Protein AF-A0A3B9ZQH3-F1 (afdb_monomer_lite)

Radius of gyration: 18.66 Å; chains: 1; bounding box: 43×31×56 Å

Sequence (131 aa):
MYLLRYAQTLLTYAEASARSGKLDESAFEAVNRIRRRANKLDIYSPSKFDLSKSLSAEQFIDAVVWERAWELSFEPDGRWFDIVRLNLKDKLPDYRFSNDVPNQVPQQYLTEDWYFYKIPEEDRIINPNFQ

Secondary structure (DSSP, 8-state):
--S--HHHHHHHHHHHHHHTT---HHHHHHHHHHHHHHTT--TTS--TTSPPTT--HHHHHHHHHHHHHHHTTT-TTSHHHHHHHTT-GGGGGGG--TTS------GGG--GGGGSPPPPHHHHHH-TT--

Structure (mmCIF, N/CA/C/O backbone):
data_AF-A0A3B9ZQH3-F1
#
_entry.id   AF-A0A3B9ZQH3-F1
#
loop_
_atom_site.group_PDB
_atom_site.id
_atom_site.type_symbol
_atom_site.label_atom_id
_atom_site.label_alt_id
_atom_site.label_comp_id
_atom_site.label_asym_id
_atom_site.label_entity_id
_atom_site.label_seq_id
_atom_site.pdbx_PDB_ins_code
_atom_site.Cartn_x
_atom_site.Cartn_y
_atom_site.Cartn_z
_atom_site.occupancy
_atom_site.B_iso_or_equiv
_atom_site.auth_seq_id
_atom_site.auth_comp_id
_atom_site.auth_asym_id
_atom_site.auth_atom_id
_atom_site.pdbx_PDB_model_num
ATOM 1 N N . MET A 1 1 ? -0.786 -20.865 -6.092 1.00 66.75 1 MET A N 1
ATOM 2 C CA . MET A 1 1 ? -0.477 -19.470 -6.465 1.00 66.75 1 MET A CA 1
ATOM 3 C C . MET A 1 1 ? -1.791 -18.716 -6.541 1.00 66.75 1 MET A C 1
ATOM 5 O O . MET A 1 1 ? -2.683 -19.191 -7.233 1.00 66.75 1 MET A O 1
ATOM 9 N N . TYR A 1 2 ? -1.933 -17.617 -5.804 1.00 76.19 2 TYR A N 1
ATOM 10 C CA . TYR A 1 2 ? -3.118 -16.759 -5.861 1.00 76.19 2 TYR A CA 1
ATOM 11 C C . TYR A 1 2 ? -2.765 -15.505 -6.662 1.00 76.19 2 TYR A C 1
ATOM 13 O O . TYR A 1 2 ? -1.740 -14.891 -6.392 1.00 76.19 2 TYR A O 1
ATOM 21 N N . LEU A 1 3 ? -3.573 -15.175 -7.672 1.00 83.69 3 LEU A N 1
ATOM 22 C CA . LEU A 1 3 ? -3.397 -13.957 -8.477 1.00 83.69 3 LEU A CA 1
ATOM 23 C C . LEU A 1 3 ? -4.208 -12.785 -7.920 1.00 83.69 3 LEU A C 1
ATOM 25 O O . LEU A 1 3 ? -3.781 -11.646 -8.006 1.00 83.69 3 LEU A O 1
ATOM 29 N N . LEU A 1 4 ? -5.376 -13.079 -7.349 1.00 90.12 4 LEU A N 1
ATOM 30 C CA . LEU A 1 4 ? -6.247 -12.112 -6.701 1.00 90.12 4 LEU A CA 1
ATOM 31 C C . LEU A 1 4 ? -6.981 -12.818 -5.568 1.00 90.12 4 LEU A C 1
ATOM 33 O O . LEU A 1 4 ? -7.411 -13.967 -5.702 1.00 90.12 4 LEU A O 1
ATOM 37 N N . ARG A 1 5 ? -7.154 -12.123 -4.449 1.00 93.81 5 ARG A N 1
ATOM 38 C CA . ARG A 1 5 ? -7.902 -12.632 -3.301 1.00 93.81 5 ARG A CA 1
ATOM 39 C C . ARG A 1 5 ? -8.630 -11.514 -2.587 1.00 93.81 5 ARG A C 1
ATOM 41 O O . ARG A 1 5 ? -8.272 -10.347 -2.692 1.00 93.81 5 ARG A O 1
ATOM 48 N N . TYR A 1 6 ? -9.641 -11.886 -1.815 1.00 96.19 6 TYR A N 1
ATOM 49 C CA . TYR A 1 6 ? -10.569 -10.919 -1.238 1.00 96.19 6 TYR A CA 1
ATOM 50 C C . TYR A 1 6 ? -9.900 -9.848 -0.355 1.00 96.19 6 TYR A C 1
ATOM 52 O O . TYR A 1 6 ? -10.308 -8.691 -0.389 1.00 96.19 6 TYR A O 1
ATOM 60 N N . ALA A 1 7 ? -8.829 -10.186 0.375 1.00 96.50 7 ALA A N 1
ATOM 61 C CA . ALA A 1 7 ? -8.089 -9.190 1.157 1.00 96.50 7 ALA A CA 1
ATOM 62 C C . ALA A 1 7 ? -7.471 -8.094 0.273 1.00 96.50 7 ALA A C 1
ATOM 64 O O . ALA A 1 7 ? -7.489 -6.927 0.645 1.00 96.50 7 ALA A O 1
ATOM 65 N N . GLN A 1 8 ? -6.989 -8.442 -0.922 1.00 95.44 8 GLN A N 1
ATOM 66 C CA . GLN A 1 8 ? -6.473 -7.460 -1.869 1.00 95.44 8 GLN A CA 1
ATOM 67 C C . GLN A 1 8 ? -7.577 -6.496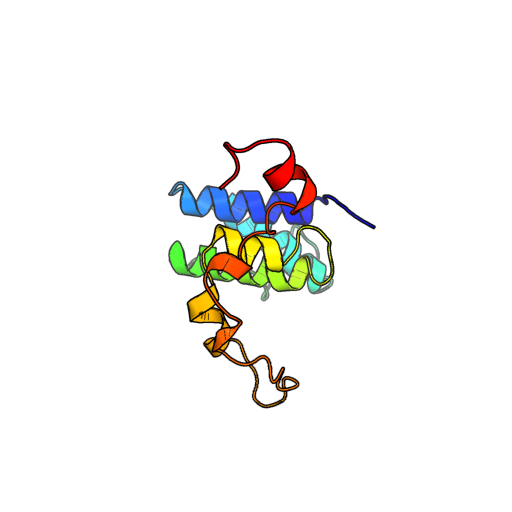 -2.312 1.00 95.44 8 GLN A C 1
ATOM 69 O O . GLN A 1 8 ? -7.353 -5.290 -2.320 1.00 95.44 8 GLN A O 1
ATOM 74 N N . THR A 1 9 ? -8.782 -6.997 -2.608 1.00 96.75 9 THR A N 1
ATOM 75 C CA . THR A 1 9 ? -9.941 -6.150 -2.934 1.00 96.75 9 THR A CA 1
ATOM 76 C C . THR A 1 9 ? -10.283 -5.197 -1.791 1.00 96.75 9 THR A C 1
ATOM 78 O O . THR A 1 9 ? -10.497 -4.013 -2.037 1.00 96.75 9 THR A O 1
ATOM 81 N N . LEU A 1 10 ? -10.288 -5.683 -0.547 1.00 98.31 10 LEU A N 1
ATOM 82 C CA . LEU A 1 10 ? -10.536 -4.857 0.638 1.00 98.31 10 LEU A CA 1
ATOM 83 C C . LEU A 1 10 ? -9.482 -3.753 0.815 1.00 98.31 10 LEU A C 1
ATOM 85 O O . LEU A 1 10 ? -9.841 -2.606 1.070 1.00 98.31 10 LEU A O 1
ATOM 89 N N . LEU A 1 11 ? -8.196 -4.070 0.645 1.00 97.81 11 LEU A N 1
ATOM 90 C CA . LEU A 1 11 ? -7.116 -3.086 0.770 1.00 97.81 11 LEU A CA 1
ATOM 91 C C . LEU A 1 11 ? -7.137 -2.066 -0.370 1.00 97.81 11 LEU A C 1
ATOM 93 O O . LEU A 1 11 ? -6.977 -0.874 -0.124 1.00 97.81 11 LEU A O 1
ATOM 97 N N . THR A 1 12 ? -7.377 -2.511 -1.607 1.00 96.88 12 THR A N 1
ATOM 98 C CA . THR A 1 12 ? -7.552 -1.612 -2.757 1.00 96.88 12 THR A CA 1
ATOM 99 C C . THR A 1 12 ? -8.747 -0.686 -2.546 1.00 96.88 12 THR A C 1
ATOM 101 O O . THR A 1 12 ? -8.641 0.510 -2.802 1.00 96.88 12 THR A O 1
ATOM 104 N N . TYR A 1 13 ? -9.865 -1.212 -2.040 1.00 98.25 13 TYR A N 1
ATOM 105 C CA . TYR A 1 13 ? -11.039 -0.413 -1.701 1.00 98.25 13 TYR A CA 1
ATOM 106 C C . TYR A 1 13 ? -10.720 0.644 -0.640 1.00 98.25 13 TYR A C 1
ATOM 108 O O . TYR A 1 13 ? -11.009 1.818 -0.854 1.00 98.25 13 TYR A O 1
ATOM 116 N N . ALA A 1 14 ? -10.085 0.255 0.468 1.00 98.44 14 ALA A N 1
ATOM 117 C CA . ALA A 1 14 ? -9.729 1.177 1.540 1.00 98.44 14 ALA A CA 1
ATOM 118 C C . ALA A 1 14 ? -8.806 2.306 1.056 1.00 98.44 14 ALA A C 1
ATOM 120 O O . ALA A 1 14 ? -9.076 3.480 1.318 1.00 98.44 14 ALA A O 1
ATOM 121 N N . GLU A 1 15 ? -7.753 1.965 0.307 1.00 98.00 15 GLU A N 1
ATOM 122 C CA . GLU A 1 15 ? -6.826 2.951 -0.252 1.00 98.00 15 GLU A CA 1
ATOM 123 C C . GLU A 1 15 ? -7.532 3.891 -1.239 1.00 98.00 15 GLU A C 1
ATOM 125 O O . GLU A 1 15 ? -7.392 5.111 -1.138 1.00 98.00 15 GLU A O 1
ATOM 130 N N . ALA A 1 16 ? -8.315 3.345 -2.175 1.00 97.94 16 ALA A N 1
ATOM 131 C CA . ALA A 1 16 ? -9.036 4.137 -3.167 1.00 97.94 16 ALA A CA 1
ATOM 132 C C . ALA A 1 16 ? -10.077 5.058 -2.517 1.00 97.94 16 ALA A C 1
ATOM 134 O O . ALA A 1 16 ? -10.179 6.227 -2.891 1.00 97.94 16 ALA A O 1
ATOM 135 N N . SER A 1 17 ? -10.813 4.561 -1.518 1.00 98.00 17 SER A N 1
ATOM 136 C CA . SER A 1 17 ? -11.807 5.343 -0.783 1.00 98.00 17 SER A CA 1
ATOM 137 C C . SER A 1 17 ? -11.153 6.549 -0.112 1.00 98.00 17 SER A C 1
ATOM 139 O O . SER A 1 17 ? -11.562 7.686 -0.365 1.00 98.00 17 SER A O 1
ATOM 141 N N . ALA A 1 18 ? -10.066 6.331 0.634 1.00 97.81 18 ALA A N 1
ATOM 142 C CA . ALA A 1 18 ? -9.326 7.407 1.287 1.00 97.81 18 ALA A CA 1
ATOM 143 C C . ALA A 1 18 ? -8.747 8.416 0.278 1.00 97.81 18 ALA A C 1
ATOM 145 O O . ALA A 1 18 ? -8.938 9.620 0.442 1.00 97.81 18 ALA A O 1
ATOM 146 N N . ARG A 1 19 ? -8.124 7.945 -0.813 1.00 97.38 19 ARG A N 1
ATOM 147 C CA . ARG A 1 19 ? -7.587 8.814 -1.882 1.00 97.38 19 ARG A CA 1
ATOM 148 C C . ARG A 1 19 ? -8.665 9.607 -2.623 1.00 97.38 19 ARG A C 1
ATOM 150 O O . ARG A 1 19 ? -8.381 10.693 -3.113 1.00 97.38 19 ARG A O 1
ATOM 157 N N . SER A 1 20 ? -9.892 9.092 -2.690 1.00 97.50 20 SER A N 1
ATOM 158 C CA . SER A 1 20 ? -11.040 9.800 -3.273 1.00 97.50 20 SER A CA 1
ATOM 159 C C . SER A 1 20 ? -11.651 10.860 -2.344 1.00 97.50 20 SER A C 1
ATOM 161 O O . SER A 1 20 ? -12.647 11.488 -2.703 1.00 97.50 20 SER A O 1
ATOM 163 N N . GLY A 1 21 ? -11.089 11.048 -1.144 1.00 95.50 21 GLY A N 1
ATOM 164 C CA . GLY A 1 21 ? -11.616 11.950 -0.119 1.00 95.50 21 GLY A CA 1
ATOM 165 C C . GLY A 1 21 ? -12.753 11.351 0.715 1.00 95.50 21 GLY A C 1
ATOM 166 O O . GLY A 1 21 ? -13.377 12.063 1.497 1.00 95.50 21 GLY A O 1
ATOM 167 N N . LYS A 1 22 ? -13.035 10.049 0.574 1.00 94.19 22 LYS A N 1
ATOM 168 C CA . LYS A 1 22 ? -14.075 9.325 1.318 1.00 94.19 22 LYS A CA 1
ATOM 169 C C . LYS A 1 22 ? -13.447 8.395 2.351 1.00 94.19 22 LYS A C 1
ATOM 171 O O . LYS A 1 22 ? -13.384 7.181 2.165 1.00 94.19 22 LYS A O 1
ATOM 176 N N . LEU A 1 23 ? -12.962 8.968 3.447 1.00 95.31 23 LEU A N 1
ATOM 177 C CA . LEU A 1 23 ? -12.486 8.193 4.590 1.00 95.31 23 LEU A CA 1
ATOM 178 C C . LEU A 1 23 ? -13.636 7.965 5.582 1.00 95.31 23 LEU A C 1
ATOM 180 O O . LEU A 1 23 ? -13.825 8.742 6.514 1.00 95.31 23 LEU A O 1
ATOM 184 N N . ASP A 1 24 ? -14.420 6.915 5.354 1.00 94.62 24 ASP A N 1
ATOM 185 C CA . ASP A 1 24 ? -15.571 6.556 6.186 1.00 94.62 24 ASP A CA 1
ATOM 186 C C . ASP A 1 24 ? -15.360 5.241 6.959 1.00 94.62 24 ASP A C 1
ATOM 188 O O . ASP A 1 24 ? -14.306 4.600 6.898 1.00 94.62 24 ASP A O 1
ATOM 192 N N . GLU A 1 25 ? -16.372 4.823 7.723 1.00 96.31 25 GLU A N 1
ATOM 193 C CA . GLU A 1 25 ? -16.307 3.601 8.526 1.00 96.31 25 GLU A CA 1
ATOM 194 C C . GLU A 1 25 ? -16.022 2.344 7.708 1.00 96.31 25 GLU A C 1
ATOM 196 O O . GLU A 1 25 ? -15.330 1.452 8.204 1.00 96.31 25 GLU A O 1
ATOM 201 N N . SER A 1 26 ? -16.496 2.290 6.465 1.00 97.25 26 SER A N 1
ATOM 202 C CA . SER A 1 26 ? -16.346 1.121 5.609 1.00 97.25 26 SER A CA 1
ATOM 203 C C . SER A 1 26 ? -14.917 0.962 5.086 1.00 97.25 26 SER A C 1
ATOM 205 O O . SER A 1 26 ? -14.421 -0.166 5.025 1.00 97.25 26 SER A O 1
ATOM 207 N N . ALA A 1 27 ? -14.202 2.064 4.823 1.00 98.00 27 ALA A N 1
ATOM 208 C CA . ALA A 1 27 ? -12.774 2.029 4.497 1.00 98.00 27 ALA A CA 1
ATOM 209 C C . ALA A 1 27 ? -11.946 1.464 5.664 1.00 98.00 27 ALA A C 1
ATOM 211 O O . ALA A 1 27 ? -11.114 0.575 5.475 1.00 98.00 27 ALA A O 1
ATOM 212 N N . PHE A 1 28 ? -12.219 1.924 6.889 1.00 98.44 28 PHE A N 1
ATOM 213 C CA . PHE A 1 28 ? -11.584 1.381 8.094 1.00 98.44 28 PHE A CA 1
ATOM 214 C C . PHE A 1 28 ? -11.910 -0.097 8.300 1.00 98.44 28 PHE A C 1
ATOM 216 O O . PHE A 1 28 ? -11.016 -0.892 8.583 1.00 98.44 28 PHE A O 1
ATOM 223 N N . GLU A 1 29 ? -13.177 -0.477 8.155 1.00 98.31 29 GLU A N 1
ATOM 224 C CA . GLU A 1 29 ? -13.613 -1.855 8.361 1.00 98.31 29 GLU A CA 1
ATOM 225 C C . GLU A 1 29 ? -12.969 -2.811 7.350 1.00 98.31 29 GLU A C 1
ATOM 227 O O . GLU A 1 29 ? -12.566 -3.916 7.714 1.00 98.31 29 GLU A O 1
ATOM 232 N N . ALA A 1 30 ? -12.776 -2.377 6.102 1.00 98.50 30 ALA A N 1
ATOM 233 C CA . ALA A 1 30 ? -12.094 -3.173 5.088 1.00 98.50 30 ALA A CA 1
ATOM 234 C C . ALA A 1 30 ? -10.668 -3.577 5.507 1.00 98.50 30 ALA A C 1
ATOM 236 O O . ALA A 1 30 ? -10.294 -4.742 5.363 1.00 98.50 30 ALA A O 1
ATOM 237 N N . VAL A 1 31 ? -9.898 -2.653 6.088 1.00 98.50 31 VAL A N 1
ATOM 238 C CA . VAL A 1 31 ? -8.537 -2.923 6.589 1.00 98.50 31 VAL A CA 1
ATOM 239 C C . VAL A 1 31 ? -8.581 -3.685 7.914 1.00 98.50 31 VAL A C 1
ATOM 241 O O . VAL A 1 31 ? -7.841 -4.649 8.115 1.00 98.50 31 VAL A O 1
ATOM 244 N N . ASN A 1 32 ? -9.481 -3.306 8.821 1.00 98.62 32 ASN A N 1
ATOM 245 C CA . ASN A 1 32 ? -9.564 -3.902 10.153 1.00 98.62 32 ASN A CA 1
ATOM 246 C C . ASN A 1 32 ? -9.970 -5.377 10.109 1.00 98.62 32 ASN A C 1
ATOM 248 O O . ASN A 1 32 ? -9.420 -6.172 10.867 1.00 98.62 32 ASN A O 1
ATOM 252 N N . ARG A 1 33 ? -10.835 -5.793 9.175 1.00 98.69 33 ARG A N 1
ATOM 253 C CA . ARG A 1 33 ? -11.152 -7.219 8.959 1.00 98.69 33 ARG A CA 1
ATOM 254 C C . ARG A 1 33 ? -9.904 -8.057 8.681 1.00 98.69 33 ARG A C 1
ATOM 256 O O . ARG A 1 33 ? -9.799 -9.182 9.167 1.00 98.69 33 ARG A O 1
ATOM 263 N N . ILE A 1 34 ? -8.951 -7.510 7.930 1.00 98.38 34 ILE A N 1
ATOM 264 C CA . ILE A 1 34 ? -7.684 -8.177 7.606 1.00 98.38 34 ILE A CA 1
ATOM 265 C C . ILE A 1 34 ? -6.803 -8.258 8.849 1.00 98.38 34 ILE A C 1
ATOM 267 O O . ILE A 1 34 ? -6.361 -9.351 9.211 1.00 98.38 34 ILE A O 1
ATOM 271 N N . ARG A 1 35 ? -6.644 -7.134 9.554 1.00 98.69 35 ARG A N 1
ATOM 272 C CA . ARG A 1 35 ? -5.853 -7.037 10.790 1.00 98.69 35 ARG A CA 1
ATOM 273 C C . ARG A 1 35 ? -6.370 -7.976 11.882 1.00 98.69 35 ARG A C 1
ATOM 275 O O . ARG A 1 35 ? -5.583 -8.688 12.508 1.00 98.69 35 ARG A O 1
ATOM 282 N N . ARG A 1 36 ? -7.690 -8.051 12.073 1.00 98.75 36 ARG A N 1
ATOM 283 C CA . ARG A 1 36 ? -8.357 -8.978 13.006 1.00 98.75 36 ARG A CA 1
ATOM 284 C C . ARG A 1 36 ? -8.109 -10.432 12.621 1.00 98.75 36 ARG A C 1
ATOM 286 O O . ARG A 1 36 ? -7.682 -11.221 13.464 1.00 98.75 36 ARG A O 1
ATOM 293 N N . ARG A 1 37 ? -8.285 -10.776 11.339 1.00 98.44 37 ARG A N 1
AT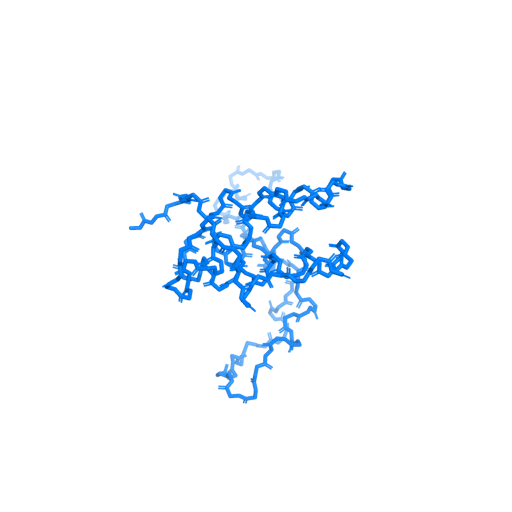OM 294 C CA . ARG A 1 37 ? -8.031 -12.133 10.832 1.00 98.44 37 ARG A CA 1
ATOM 295 C C . ARG A 1 37 ? -6.576 -12.543 11.043 1.00 98.44 37 ARG A C 1
ATOM 297 O O . ARG A 1 37 ? -6.330 -13.642 11.533 1.00 98.44 37 ARG A O 1
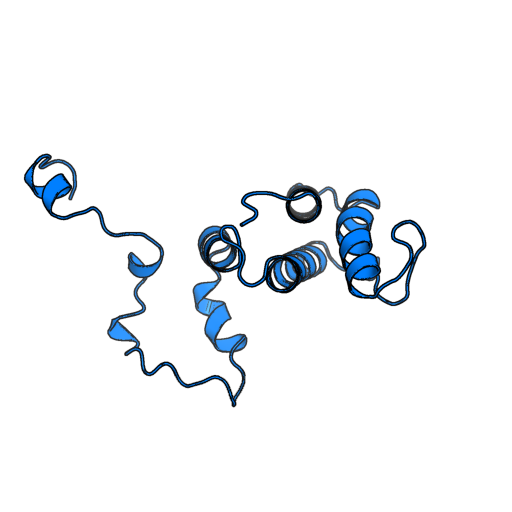ATOM 304 N N . ALA A 1 38 ? -5.620 -11.671 10.720 1.00 98.06 38 ALA A N 1
ATOM 305 C CA . ALA A 1 38 ? -4.192 -11.926 10.924 1.00 98.06 38 ALA A CA 1
ATOM 306 C C . ALA A 1 38 ? -3.850 -12.193 12.405 1.00 98.06 38 ALA A C 1
ATOM 308 O O . ALA A 1 38 ? -2.974 -13.000 12.706 1.00 98.06 38 ALA A O 1
ATOM 309 N N . ASN A 1 39 ? -4.606 -11.592 13.329 1.00 98.19 39 ASN A N 1
ATOM 310 C CA . ASN A 1 39 ? -4.474 -11.786 14.774 1.00 98.19 39 ASN A CA 1
ATOM 311 C C . ASN A 1 39 ? -5.389 -12.883 15.355 1.00 98.19 39 ASN A C 1
ATOM 313 O O . ASN A 1 39 ? -5.515 -12.984 16.574 1.00 98.19 39 ASN A O 1
ATOM 317 N N . LYS A 1 40 ? -5.997 -13.732 14.512 1.00 97.94 40 LYS A N 1
ATOM 318 C CA . LYS A 1 40 ? -6.873 -14.850 14.920 1.00 97.94 40 LYS A CA 1
ATOM 319 C C . LYS A 1 40 ? -8.089 -14.413 15.753 1.00 97.94 40 LYS A C 1
ATOM 321 O O . LYS A 1 40 ? -8.519 -15.135 16.650 1.00 97.94 40 LYS A O 1
ATOM 326 N N . LEU A 1 41 ? -8.629 -13.234 15.463 1.00 98.44 41 LEU A N 1
ATOM 327 C CA . LEU A 1 41 ? -9.838 -12.703 16.091 1.00 98.44 41 LEU A CA 1
ATOM 328 C C . LEU A 1 41 ? -11.045 -12.824 15.154 1.00 98.44 41 LEU A C 1
ATOM 330 O O . LEU A 1 41 ? -10.884 -13.005 13.944 1.00 98.44 41 LEU A O 1
ATOM 334 N N . ASP A 1 42 ? -12.252 -12.699 15.714 1.00 98.12 42 ASP A N 1
ATOM 335 C CA . ASP A 1 42 ? -13.467 -12.547 14.913 1.00 98.12 42 ASP A CA 1
ATOM 336 C C . ASP A 1 42 ? -13.365 -11.296 14.031 1.00 98.12 42 ASP A C 1
ATOM 338 O O . ASP A 1 42 ? -12.963 -10.223 14.483 1.00 98.12 42 ASP A O 1
ATOM 342 N N . ILE A 1 43 ? -13.714 -11.439 12.755 1.00 98.12 43 ILE A N 1
ATOM 343 C CA . ILE A 1 43 ? -13.516 -10.370 11.774 1.00 98.12 43 ILE A CA 1
ATOM 344 C C . ILE A 1 43 ? -14.588 -9.286 11.861 1.00 98.12 43 ILE A C 1
ATOM 346 O O . ILE A 1 43 ? -14.341 -8.193 11.364 1.00 98.12 43 ILE A O 1
ATOM 350 N N . TYR A 1 44 ? -15.739 -9.563 12.477 1.00 97.50 44 TYR A N 1
ATOM 351 C CA . TYR A 1 44 ? -16.879 -8.643 12.560 1.00 97.50 44 TYR A CA 1
ATOM 352 C C . TYR A 1 44 ? -16.951 -7.886 13.893 1.00 97.50 44 TYR A C 1
ATOM 354 O O . TYR A 1 44 ? -17.789 -7.001 14.053 1.00 97.50 44 TYR A O 1
ATOM 362 N N . SER A 1 45 ? -16.064 -8.208 14.834 1.00 97.44 45 SER A N 1
ATOM 363 C CA . SER A 1 45 ? -16.008 -7.596 16.158 1.00 97.44 45 SER A CA 1
ATOM 364 C C . SER A 1 45 ? -14.809 -6.648 16.267 1.00 97.44 45 SER A C 1
ATOM 366 O O . SER A 1 45 ? -13.696 -7.051 15.919 1.00 97.44 45 SER A O 1
ATOM 368 N N . PRO A 1 46 ? -14.981 -5.412 16.777 1.00 97.44 46 PRO A N 1
ATOM 369 C CA . PRO A 1 46 ? -13.871 -4.489 16.996 1.00 97.44 46 PRO A CA 1
ATOM 370 C C . PRO A 1 46 ? -12.751 -5.095 17.844 1.00 97.44 46 PRO A C 1
ATOM 372 O O . PRO A 1 46 ? -12.998 -5.870 18.771 1.00 97.44 46 PRO A O 1
ATOM 375 N N . SER A 1 47 ? -11.508 -4.712 17.555 1.00 97.94 47 SER A N 1
ATOM 376 C CA . SER A 1 47 ? -10.339 -5.248 18.251 1.00 97.94 47 SER A CA 1
ATOM 377 C C . SER A 1 47 ? -9.304 -4.184 18.593 1.00 97.94 47 SER A C 1
ATOM 379 O O . SER A 1 47 ? -9.229 -3.132 17.966 1.00 97.94 47 SER A O 1
ATOM 381 N N . LYS A 1 48 ? -8.415 -4.503 19.540 1.00 97.75 48 LYS A N 1
ATOM 382 C CA . LYS A 1 48 ? -7.253 -3.659 19.865 1.00 97.75 48 LYS A CA 1
ATOM 383 C C . LYS A 1 48 ? -6.256 -3.492 18.710 1.00 97.75 48 LYS A C 1
ATOM 385 O O . LYS A 1 48 ? -5.352 -2.672 18.812 1.00 97.75 48 LYS A O 1
ATOM 390 N N . PHE A 1 49 ? -6.363 -4.315 17.666 1.00 98.06 49 PHE A N 1
ATOM 391 C CA . PHE A 1 49 ? -5.493 -4.246 16.496 1.00 98.06 49 PHE A CA 1
ATOM 392 C C . PHE A 1 49 ? -6.067 -3.355 15.398 1.00 98.06 49 PHE A C 1
ATOM 394 O O . PHE A 1 49 ? -5.366 -3.098 14.422 1.00 98.06 49 PHE A O 1
ATOM 401 N N . ASP A 1 50 ? -7.304 -2.883 15.543 1.00 98.50 50 ASP A N 1
ATOM 402 C CA . ASP A 1 50 ? -7.949 -1.999 14.582 1.00 98.50 50 ASP A CA 1
ATOM 403 C C . ASP A 1 50 ? -7.201 -0.664 14.471 1.00 98.50 50 ASP A C 1
ATOM 405 O O . ASP A 1 50 ? -6.630 -0.161 15.441 1.00 98.50 50 ASP A O 1
ATOM 409 N N . LEU A 1 51 ? -7.203 -0.075 13.276 1.00 98.06 51 LEU A N 1
ATOM 410 C CA . LEU A 1 51 ? -6.652 1.257 13.057 1.00 98.06 51 LEU A CA 1
ATOM 411 C C . LEU A 1 51 ? -7.441 2.307 13.848 1.00 98.06 51 LEU A C 1
ATOM 413 O O . LEU A 1 51 ? -8.674 2.278 13.890 1.00 98.06 51 LEU A O 1
ATOM 417 N N . SER A 1 52 ? -6.719 3.267 14.433 1.00 96.94 52 SER A N 1
ATOM 418 C CA . SER A 1 52 ? -7.336 4.384 15.150 1.00 96.94 52 SER A CA 1
ATOM 419 C C . SER A 1 52 ? -8.194 5.229 14.210 1.00 96.94 52 SER A C 1
ATOM 421 O O . SER A 1 52 ? -7.751 5.625 13.135 1.00 96.94 52 SER A O 1
ATOM 423 N N . LYS A 1 53 ? -9.397 5.597 14.657 1.00 95.75 53 LYS A N 1
ATOM 424 C CA . LYS A 1 53 ? -10.273 6.538 13.939 1.00 95.75 53 LYS A CA 1
ATOM 425 C C . LYS A 1 53 ? -9.746 7.978 13.929 1.00 95.75 53 LYS A C 1
ATOM 427 O O . LYS A 1 53 ? -10.298 8.812 13.228 1.00 95.75 53 LYS A O 1
ATOM 432 N N . SER A 1 54 ? -8.690 8.269 14.691 1.00 96.19 54 SER A N 1
ATOM 433 C CA . SER A 1 54 ? -8.051 9.590 14.746 1.00 96.19 54 SER A CA 1
ATOM 434 C C . SER A 1 54 ? -7.007 9.832 13.649 1.00 96.19 54 SER A C 1
ATOM 436 O O . SER A 1 54 ? -6.376 10.885 13.657 1.00 96.19 54 SER A O 1
ATOM 438 N N . LEU A 1 55 ? -6.748 8.854 12.775 1.00 97.31 55 LEU A N 1
ATOM 439 C CA . LEU A 1 55 ? -5.767 8.998 11.697 1.00 97.31 55 LEU A CA 1
ATOM 440 C C . LEU A 1 55 ? -6.232 10.049 10.683 1.00 97.31 55 LEU A C 1
ATOM 442 O O . LEU A 1 55 ? -7.407 10.078 10.310 1.00 97.31 55 LEU A O 1
ATOM 446 N N . SER A 1 56 ? -5.299 10.868 10.194 1.00 97.19 56 SER A N 1
ATOM 447 C CA . SER A 1 56 ? -5.540 11.665 8.987 1.00 97.19 56 SER A CA 1
ATOM 448 C C . SER A 1 56 ? -5.712 10.753 7.763 1.00 97.19 56 SER A C 1
ATOM 450 O O . SER A 1 56 ? -5.370 9.567 7.802 1.00 97.19 56 SER A O 1
ATOM 452 N N . ALA A 1 57 ? -6.208 11.302 6.652 1.00 96.88 57 ALA A N 1
ATOM 453 C CA . ALA A 1 57 ? -6.332 10.551 5.403 1.00 96.88 57 ALA A CA 1
ATOM 454 C C . ALA A 1 57 ? -4.981 10.007 4.920 1.00 96.88 57 ALA A C 1
ATOM 456 O O . ALA A 1 57 ? -4.886 8.848 4.524 1.00 96.88 57 ALA A O 1
ATOM 457 N N . GLU A 1 58 ? -3.926 10.807 5.024 1.00 97.12 58 GLU A N 1
ATOM 458 C CA . GLU A 1 58 ? -2.564 10.441 4.643 1.00 97.12 58 GLU A CA 1
ATOM 459 C C . GLU A 1 58 ? -2.022 9.330 5.544 1.00 97.12 58 GLU A C 1
ATOM 461 O O . GLU A 1 58 ? -1.517 8.327 5.046 1.00 97.12 58 GLU A O 1
ATOM 466 N N . GLN A 1 59 ? -2.199 9.458 6.863 1.00 98.12 59 GLN A N 1
ATOM 467 C CA . GLN A 1 59 ? -1.772 8.434 7.820 1.00 98.12 59 GLN A CA 1
ATOM 468 C C . GLN A 1 59 ? -2.527 7.116 7.623 1.00 98.12 59 GLN A C 1
ATOM 470 O O . GLN A 1 59 ? -1.944 6.039 7.747 1.00 98.12 59 GLN A O 1
ATOM 475 N N . PHE A 1 60 ? -3.821 7.190 7.303 1.00 98.56 60 PHE A N 1
ATOM 476 C CA . PHE A 1 60 ? -4.615 6.017 6.965 1.00 98.56 60 PHE A CA 1
ATOM 477 C C . PHE A 1 60 ? -4.103 5.357 5.682 1.00 98.56 60 PHE A C 1
ATOM 479 O O . PHE A 1 60 ? -3.871 4.152 5.681 1.00 98.56 60 PHE A O 1
ATOM 486 N N . ILE A 1 61 ? -3.878 6.127 4.612 1.00 98.19 61 ILE A N 1
ATOM 487 C CA . ILE A 1 61 ? -3.336 5.618 3.343 1.00 98.19 61 ILE A CA 1
ATOM 488 C C . ILE A 1 61 ? -1.989 4.928 3.571 1.00 98.19 61 ILE A C 1
ATOM 490 O O . ILE A 1 61 ? -1.806 3.801 3.111 1.00 98.19 61 ILE A O 1
ATOM 494 N N . ASP A 1 62 ? -1.075 5.554 4.314 1.00 96.94 62 ASP A N 1
ATOM 495 C CA . ASP A 1 62 ? 0.223 4.960 4.645 1.00 96.94 62 ASP A CA 1
ATOM 496 C C . ASP A 1 62 ? 0.057 3.646 5.426 1.00 96.94 62 ASP A C 1
ATOM 498 O O . ASP A 1 62 ? 0.730 2.657 5.123 1.00 96.94 62 ASP A O 1
ATOM 502 N N . ALA A 1 63 ? -0.886 3.585 6.374 1.00 98.12 63 ALA A N 1
ATOM 503 C CA . ALA A 1 63 ? -1.209 2.352 7.088 1.00 98.12 63 ALA A CA 1
ATOM 504 C C . ALA A 1 63 ? -1.743 1.256 6.148 1.00 98.12 63 ALA A C 1
ATOM 506 O O . ALA A 1 63 ? -1.332 0.104 6.275 1.00 98.12 63 ALA A O 1
ATOM 507 N N . VAL A 1 64 ? -2.599 1.589 5.172 1.00 98.00 64 VAL A N 1
ATOM 508 C CA . VAL A 1 64 ? -3.088 0.621 4.170 1.00 98.00 64 VAL A CA 1
ATOM 509 C C . VAL A 1 64 ? -1.953 0.107 3.288 1.00 98.00 64 VAL A C 1
ATOM 511 O O . VAL A 1 64 ? -1.882 -1.092 3.023 1.00 98.00 64 VAL A O 1
ATOM 514 N N . VAL A 1 65 ? -1.039 0.978 2.855 1.00 96.81 65 VAL A N 1
ATOM 515 C CA . VAL A 1 65 ? 0.117 0.594 2.027 1.00 96.81 65 VAL A CA 1
ATOM 516 C C . VAL A 1 65 ? 1.059 -0.353 2.777 1.00 96.81 65 VAL A C 1
ATOM 518 O O . VAL A 1 65 ? 1.592 -1.293 2.182 1.00 96.81 65 VAL A O 1
ATOM 521 N N . TRP A 1 66 ? 1.249 -0.149 4.081 1.00 96.44 66 TRP A N 1
ATOM 522 C CA . TRP A 1 66 ? 1.990 -1.091 4.922 1.00 96.44 66 TRP A CA 1
ATOM 523 C C . TRP A 1 66 ? 1.238 -2.398 5.156 1.00 96.44 66 TRP A C 1
ATOM 525 O O . TRP A 1 66 ? 1.837 -3.466 5.037 1.00 96.44 66 TRP A O 1
ATOM 535 N N . GLU A 1 67 ? -0.072 -2.338 5.397 1.00 97.75 67 GLU A N 1
ATOM 536 C CA . GLU A 1 67 ? -0.891 -3.540 5.551 1.00 97.75 67 GLU A CA 1
ATOM 537 C C . GLU A 1 67 ? -0.838 -4.409 4.289 1.00 97.75 67 GLU A C 1
ATOM 539 O O . GLU A 1 67 ? -0.665 -5.620 4.388 1.00 97.75 67 GLU A O 1
ATOM 544 N N . ARG A 1 68 ? -0.882 -3.798 3.096 1.00 96.81 68 ARG A N 1
ATOM 545 C CA . ARG A 1 68 ? -0.672 -4.490 1.813 1.00 96.81 68 ARG A CA 1
ATOM 546 C C . ARG A 1 68 ? 0.679 -5.190 1.742 1.00 96.81 68 ARG A C 1
ATOM 548 O O . ARG A 1 68 ? 0.732 -6.330 1.292 1.00 96.81 68 ARG A O 1
ATOM 555 N N . ALA A 1 69 ? 1.751 -4.544 2.199 1.00 94.56 69 ALA A N 1
ATOM 556 C CA . ALA A 1 69 ? 3.087 -5.133 2.188 1.00 94.56 69 ALA A CA 1
ATOM 557 C C . ALA A 1 69 ? 3.185 -6.390 3.069 1.00 94.56 69 ALA A C 1
ATOM 559 O O . ALA A 1 69 ? 3.842 -7.354 2.678 1.00 94.56 69 ALA A O 1
ATOM 560 N N . TRP A 1 70 ? 2.536 -6.390 4.237 1.00 95.31 70 TRP A N 1
ATOM 561 C CA . TRP A 1 70 ? 2.524 -7.541 5.144 1.00 95.31 70 TRP A CA 1
ATOM 562 C C . TRP A 1 70 ? 1.585 -8.645 4.661 1.00 95.31 70 TRP A C 1
ATOM 564 O O . TRP A 1 70 ? 1.984 -9.807 4.559 1.00 95.31 70 TRP A O 1
ATOM 574 N N . GLU A 1 71 ? 0.349 -8.275 4.340 1.00 96.25 71 GLU A N 1
ATOM 575 C CA . GLU A 1 71 ? -0.720 -9.202 3.989 1.00 96.25 71 GLU A CA 1
ATOM 576 C C . GLU A 1 71 ? -0.433 -9.917 2.666 1.00 96.25 71 GLU A C 1
ATOM 578 O O . GLU A 1 71 ? -0.651 -11.121 2.590 1.00 96.25 71 GLU A O 1
ATOM 583 N N . LEU A 1 72 ? 0.083 -9.209 1.653 1.00 94.38 72 LEU A N 1
ATOM 584 C CA . LEU A 1 72 ? 0.371 -9.734 0.308 1.00 94.38 72 LEU A CA 1
ATOM 585 C C . LEU A 1 72 ? 1.854 -10.104 0.124 1.00 94.38 72 LEU A C 1
ATOM 587 O O . LEU A 1 72 ? 2.382 -10.095 -0.993 1.00 94.38 72 LEU A O 1
ATOM 591 N N . SER A 1 73 ? 2.564 -10.373 1.221 1.00 92.06 73 SER A N 1
ATOM 592 C CA . SER A 1 73 ? 3.984 -10.719 1.165 1.00 92.06 73 SER A CA 1
ATOM 593 C C . SER A 1 73 ? 4.215 -12.000 0.355 1.00 92.06 73 SER A C 1
ATOM 595 O O . SER A 1 73 ? 3.507 -12.993 0.502 1.00 92.06 73 SER A O 1
ATOM 597 N N . PHE A 1 74 ? 5.225 -11.968 -0.522 1.00 89.12 74 PHE A N 1
ATOM 598 C CA . PHE A 1 74 ? 5.575 -13.067 -1.436 1.00 89.12 74 PHE A CA 1
ATOM 599 C C . PHE A 1 74 ? 4.474 -13.476 -2.433 1.00 89.12 74 PHE A C 1
ATOM 601 O O . PHE A 1 74 ? 4.555 -14.548 -3.037 1.00 89.12 74 PHE A O 1
ATOM 608 N N . GLU A 1 75 ? 3.467 -12.628 -2.649 1.00 91.25 75 GLU A N 1
ATOM 609 C CA . GLU A 1 75 ? 2.451 -12.834 -3.681 1.00 91.25 75 GLU A CA 1
ATOM 610 C C . GLU A 1 75 ? 2.805 -12.084 -4.982 1.00 91.25 75 GLU A C 1
ATOM 612 O O . GLU A 1 75 ? 3.476 -11.049 -4.925 1.00 91.25 75 GLU A O 1
ATOM 617 N N . PRO A 1 76 ? 2.361 -12.578 -6.160 1.00 85.94 76 PRO A N 1
ATOM 618 C CA . PRO A 1 76 ? 2.700 -11.981 -7.452 1.00 85.94 76 PRO A CA 1
ATOM 619 C C . PRO A 1 76 ? 2.319 -10.504 -7.557 1.00 85.94 76 PRO A C 1
ATOM 621 O O . PRO A 1 76 ? 3.143 -9.712 -7.982 1.00 85.94 76 PRO A O 1
ATOM 624 N N . ASP A 1 77 ? 1.123 -10.115 -7.109 1.00 76.38 77 ASP A N 1
ATOM 625 C CA . ASP A 1 77 ? 0.614 -8.732 -7.184 1.00 76.38 77 ASP A CA 1
ATOM 626 C C . ASP A 1 77 ? 1.003 -7.882 -5.952 1.00 76.38 77 ASP A C 1
ATOM 628 O O . ASP A 1 77 ? 0.265 -7.015 -5.479 1.00 76.38 77 ASP A O 1
ATOM 632 N N . GLY A 1 78 ? 2.146 -8.224 -5.351 1.00 80.81 78 GLY A N 1
ATOM 633 C CA . GLY A 1 78 ? 2.586 -7.713 -4.060 1.00 80.81 78 GLY A CA 1
ATOM 634 C C . GLY A 1 78 ? 3.429 -6.437 -4.141 1.00 80.81 78 GLY A C 1
ATOM 635 O O . GLY A 1 78 ? 3.192 -5.507 -4.913 1.00 80.81 78 GLY A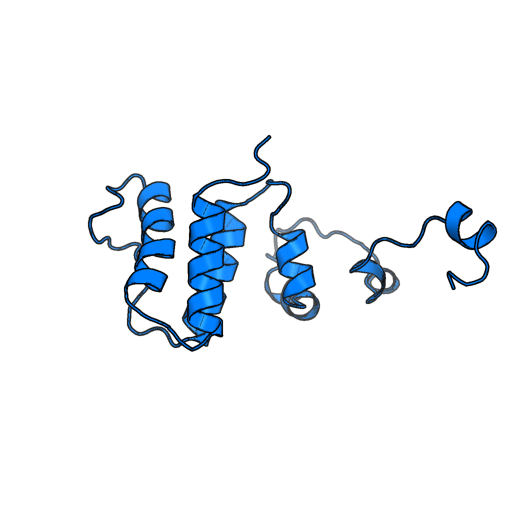 O 1
ATOM 636 N N . ARG A 1 79 ? 4.457 -6.386 -3.287 1.00 90.00 79 ARG A N 1
ATOM 637 C CA . ARG A 1 79 ? 5.175 -5.154 -2.927 1.00 90.00 79 ARG A CA 1
ATOM 638 C C . ARG A 1 79 ? 5.829 -4.409 -4.097 1.00 90.00 79 ARG A C 1
ATOM 640 O O . ARG A 1 79 ? 5.877 -3.184 -4.046 1.00 90.00 79 ARG A O 1
ATOM 647 N N . TRP A 1 80 ? 6.322 -5.101 -5.128 1.00 88.25 80 TRP A N 1
ATOM 648 C CA . TRP A 1 80 ? 6.977 -4.449 -6.273 1.00 88.25 80 TRP A CA 1
ATOM 649 C C . TRP A 1 80 ? 6.038 -3.471 -6.992 1.00 88.25 80 TRP A C 1
ATOM 651 O O . TRP A 1 80 ? 6.392 -2.313 -7.202 1.00 88.25 80 TRP A O 1
ATOM 661 N N . PHE A 1 81 ? 4.808 -3.897 -7.284 1.00 90.25 81 PHE A N 1
ATOM 662 C CA . PHE A 1 81 ? 3.823 -3.065 -7.977 1.00 90.25 81 PHE A CA 1
ATOM 663 C C . PHE A 1 81 ? 3.366 -1.874 -7.129 1.00 90.25 81 PHE A C 1
ATOM 665 O O . PHE A 1 81 ? 3.167 -0.781 -7.661 1.00 90.25 81 PHE A O 1
ATOM 672 N N . ASP A 1 82 ? 3.278 -2.046 -5.806 1.00 93.44 82 ASP A N 1
ATOM 673 C CA . ASP A 1 82 ? 3.015 -0.941 -4.879 1.00 93.44 82 ASP A CA 1
ATOM 674 C C . ASP A 1 82 ? 4.163 0.082 -4.861 1.00 93.44 82 ASP A C 1
ATOM 676 O O . ASP A 1 82 ? 3.899 1.282 -4.864 1.00 93.44 82 ASP A O 1
ATOM 680 N N . ILE A 1 83 ? 5.427 -0.361 -4.896 1.00 90.81 83 ILE A N 1
ATOM 681 C CA . ILE A 1 83 ? 6.596 0.533 -4.982 1.00 90.81 83 ILE A CA 1
ATOM 682 C C . ILE A 1 83 ? 6.550 1.365 -6.265 1.00 90.81 83 ILE A C 1
ATOM 684 O O . ILE A 1 83 ? 6.744 2.580 -6.205 1.00 90.81 83 ILE A O 1
ATOM 688 N N . VAL A 1 84 ? 6.253 0.722 -7.399 1.00 90.38 84 VAL A N 1
ATOM 689 C CA . VAL A 1 84 ? 6.196 1.374 -8.712 1.00 90.38 84 VAL A CA 1
ATOM 690 C C . VAL A 1 84 ? 5.058 2.392 -8.777 1.00 90.38 84 VAL A C 1
ATOM 692 O O . VAL A 1 84 ? 5.303 3.573 -9.022 1.00 90.38 84 VAL A O 1
ATOM 695 N N . ARG A 1 85 ? 3.815 1.976 -8.498 1.00 92.81 85 ARG A N 1
ATOM 696 C CA . ARG A 1 85 ? 2.631 2.844 -8.659 1.00 92.81 85 ARG A CA 1
ATOM 697 C C . ARG A 1 85 ? 2.596 4.028 -7.685 1.00 92.81 85 ARG A C 1
ATOM 699 O O . ARG A 1 85 ? 1.916 5.012 -7.955 1.00 92.81 85 ARG A O 1
ATOM 706 N N . LEU A 1 86 ? 3.271 3.913 -6.539 1.00 93.25 86 LEU A N 1
ATOM 707 C CA . LEU A 1 86 ? 3.342 4.955 -5.508 1.00 93.25 86 LEU A CA 1
ATOM 708 C C . LEU A 1 86 ? 4.657 5.741 -5.534 1.00 93.25 86 LEU A C 1
ATOM 710 O O . LEU A 1 86 ? 4.839 6.621 -4.694 1.00 93.25 86 LEU A O 1
ATOM 714 N N . ASN A 1 87 ? 5.558 5.432 -6.473 1.00 90.44 87 ASN A N 1
ATOM 715 C CA . ASN A 1 87 ? 6.875 6.053 -6.599 1.00 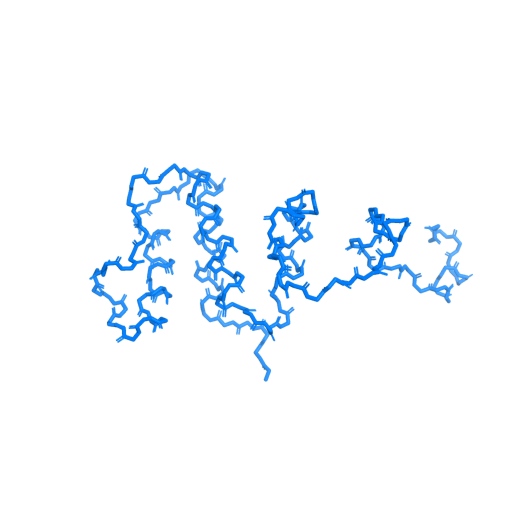90.44 87 ASN A CA 1
ATOM 716 C C . ASN A 1 87 ? 7.664 6.059 -5.270 1.00 90.44 87 ASN A C 1
ATOM 718 O O . ASN A 1 87 ? 8.149 7.093 -4.815 1.00 90.44 87 ASN A O 1
ATOM 722 N N . LEU A 1 88 ? 7.760 4.901 -4.603 1.00 88.19 88 LEU A N 1
ATOM 723 C CA . LEU A 1 88 ? 8.337 4.800 -3.251 1.00 88.19 88 LEU A CA 1
ATOM 724 C C . LEU A 1 88 ? 9.869 4.701 -3.213 1.00 88.19 88 LEU A C 1
ATOM 726 O O . LEU A 1 88 ? 10.410 4.562 -2.119 1.00 88.19 88 LEU A O 1
ATOM 730 N N . LYS A 1 89 ? 10.574 4.755 -4.353 1.00 82.00 89 LYS A N 1
ATOM 731 C CA . LYS A 1 89 ? 12.042 4.560 -4.452 1.00 82.00 89 LYS A CA 1
ATOM 732 C C . LYS A 1 89 ? 12.815 5.340 -3.405 1.00 82.00 89 LYS A C 1
ATOM 734 O O . LYS A 1 89 ? 13.633 4.755 -2.706 1.00 82.00 89 LYS A O 1
ATOM 739 N N . ASP A 1 90 ? 12.506 6.622 -3.275 1.00 83.75 90 ASP A N 1
ATOM 740 C CA . ASP A 1 90 ? 13.265 7.540 -2.433 1.00 83.75 90 ASP A CA 1
ATOM 741 C C . ASP A 1 90 ? 13.007 7.278 -0.944 1.00 83.75 90 ASP A C 1
ATOM 743 O O . ASP A 1 90 ? 13.821 7.646 -0.107 1.00 83.75 90 ASP A O 1
ATOM 747 N N . LYS A 1 91 ? 11.910 6.576 -0.618 1.00 86.06 91 LYS A N 1
ATOM 748 C CA . LYS A 1 91 ? 11.575 6.129 0.740 1.00 86.06 91 LYS A CA 1
ATOM 749 C C . LYS A 1 91 ? 12.126 4.740 1.073 1.00 86.06 91 LYS A C 1
ATOM 751 O O . LYS A 1 91 ? 12.170 4.370 2.240 1.00 86.06 91 LYS A O 1
ATOM 756 N N . LEU A 1 92 ? 12.526 3.938 0.079 1.00 82.81 92 LEU A N 1
ATOM 757 C CA . LEU A 1 92 ? 13.042 2.584 0.324 1.00 82.81 92 LEU A CA 1
ATOM 758 C C . LEU A 1 92 ? 14.281 2.550 1.232 1.00 82.81 92 LEU A C 1
ATOM 760 O O . LEU A 1 92 ? 14.354 1.628 2.048 1.00 82.81 92 LEU A O 1
ATOM 764 N N . PRO A 1 93 ? 15.239 3.498 1.140 1.00 81.69 93 PRO A N 1
ATOM 765 C CA . PRO A 1 93 ? 16.366 3.547 2.066 1.00 81.69 93 PRO A CA 1
ATOM 766 C C . PRO A 1 93 ? 15.936 3.652 3.534 1.00 81.69 93 PRO A C 1
ATOM 768 O O . PRO A 1 93 ? 16.549 3.000 4.375 1.00 81.69 93 PRO A O 1
ATOM 771 N N . ASP A 1 94 ? 14.857 4.382 3.827 1.00 86.12 94 ASP A N 1
ATOM 772 C CA . ASP A 1 94 ? 14.337 4.572 5.189 1.00 86.12 94 ASP A CA 1
ATOM 773 C C . ASP A 1 94 ? 13.706 3.297 5.768 1.00 86.12 94 ASP A C 1
ATOM 775 O O . ASP A 1 94 ? 13.533 3.171 6.979 1.00 86.12 94 ASP A O 1
ATOM 779 N N . TYR A 1 95 ? 13.344 2.341 4.908 1.00 85.25 95 TYR A N 1
ATOM 780 C CA . TYR A 1 95 ? 12.729 1.073 5.307 1.00 85.25 95 TYR A CA 1
ATOM 781 C C . TYR A 1 95 ? 13.748 -0.039 5.557 1.00 85.25 95 TYR A C 1
ATOM 783 O O . TYR A 1 95 ? 13.347 -1.142 5.930 1.00 85.25 95 TYR A O 1
ATOM 791 N N . ARG A 1 96 ? 15.044 0.221 5.337 1.00 81.00 96 ARG A N 1
ATOM 792 C CA . ARG A 1 96 ? 16.101 -0.764 5.574 1.00 81.00 96 ARG A CA 1
ATOM 793 C C . ARG A 1 96 ? 16.406 -0.905 7.058 1.00 81.00 96 ARG A C 1
ATOM 795 O O . ARG A 1 96 ? 16.659 0.079 7.752 1.00 81.00 96 ARG A O 1
ATOM 802 N N . PHE A 1 97 ? 16.475 -2.145 7.521 1.00 82.44 97 PHE A N 1
ATOM 803 C CA . PHE A 1 97 ? 16.985 -2.472 8.845 1.00 82.44 97 PHE A CA 1
ATOM 804 C C . PHE A 1 97 ? 18.501 -2.679 8.803 1.00 82.44 97 PHE A C 1
ATOM 806 O O . PHE A 1 97 ? 19.076 -3.063 7.785 1.00 82.44 97 PHE A O 1
ATOM 813 N N . SER A 1 98 ? 19.175 -2.451 9.932 1.00 80.81 98 SER A N 1
ATOM 814 C CA . SER A 1 98 ? 20.637 -2.584 10.035 1.00 80.81 98 SER A CA 1
ATOM 815 C C . SER A 1 98 ? 21.152 -4.005 9.776 1.00 80.81 98 SER A C 1
ATOM 817 O O . SER A 1 98 ? 22.326 -4.182 9.462 1.00 80.81 98 SER A O 1
ATOM 819 N N . ASN A 1 99 ? 20.284 -5.008 9.913 1.00 82.19 99 ASN A N 1
ATOM 820 C CA . ASN A 1 99 ? 20.562 -6.421 9.673 1.00 82.19 99 ASN A CA 1
ATOM 821 C C . ASN A 1 99 ? 20.054 -6.928 8.313 1.00 82.19 99 ASN A C 1
ATOM 823 O O . ASN A 1 99 ? 20.190 -8.124 8.045 1.00 82.19 99 ASN A O 1
ATOM 827 N N . ASP A 1 100 ? 19.477 -6.067 7.467 1.00 79.19 100 ASP A N 1
ATOM 828 C CA . ASP A 1 100 ? 19.167 -6.448 6.091 1.00 79.19 100 ASP A CA 1
ATOM 829 C C . ASP A 1 100 ? 20.469 -6.815 5.381 1.00 79.19 100 ASP A C 1
ATOM 831 O O . ASP A 1 100 ? 21.467 -6.098 5.490 1.00 79.19 100 ASP A O 1
ATOM 835 N N . VAL A 1 101 ? 20.469 -7.934 4.647 1.00 71.69 101 VAL A N 1
ATOM 836 C CA . VAL A 1 101 ? 21.633 -8.328 3.848 1.00 71.69 101 VAL A CA 1
ATOM 837 C C . VAL A 1 101 ? 21.957 -7.151 2.931 1.00 71.69 101 VAL A C 1
ATOM 839 O O . VAL A 1 101 ? 21.097 -6.767 2.129 1.00 71.69 101 VAL A O 1
ATOM 842 N N . PRO A 1 102 ? 23.151 -6.540 3.043 1.00 61.41 102 PRO A N 1
ATOM 843 C CA . PRO A 1 102 ? 23.499 -5.437 2.181 1.00 61.41 102 PRO A CA 1
ATOM 844 C C . PRO A 1 102 ? 23.595 -5.996 0.769 1.00 61.41 102 PRO A C 1
ATOM 846 O O . PRO A 1 102 ? 24.596 -6.590 0.375 1.00 61.41 102 PRO A O 1
ATOM 849 N N . ASN A 1 103 ? 22.528 -5.801 -0.002 1.00 60.19 103 ASN A N 1
ATOM 850 C CA . ASN A 1 103 ? 22.580 -5.933 -1.439 1.00 60.19 103 ASN A CA 1
ATOM 851 C C . ASN A 1 103 ? 23.547 -4.843 -1.894 1.00 60.19 103 ASN A C 1
ATOM 853 O O . ASN A 1 103 ? 23.174 -3.672 -1.998 1.00 60.19 103 ASN A O 1
ATOM 857 N N . GLN A 1 104 ? 24.805 -5.230 -2.104 1.00 61.50 104 GLN A N 1
ATOM 858 C CA . GLN A 1 104 ? 25.844 -4.416 -2.720 1.00 61.50 104 GLN A CA 1
ATOM 859 C C . GLN A 1 104 ? 25.518 -4.230 -4.204 1.00 61.50 104 GLN A C 1
ATOM 861 O O . GLN A 1 104 ? 26.323 -4.564 -5.062 1.00 61.50 104 GLN A O 1
ATOM 866 N N . VAL A 1 105 ? 24.314 -3.762 -4.528 1.00 62.75 105 VAL A N 1
ATOM 867 C CA . VAL A 1 105 ? 23.991 -3.305 -5.874 1.00 62.75 105 VAL A CA 1
ATOM 868 C C . VAL A 1 105 ? 24.582 -1.905 -5.970 1.00 62.75 105 VAL A C 1
ATOM 870 O O . VAL A 1 105 ? 24.159 -1.027 -5.210 1.00 62.75 105 VAL A O 1
ATOM 873 N N . PRO A 1 106 ? 25.585 -1.676 -6.836 1.00 67.62 106 PRO A N 1
ATOM 874 C CA . PRO A 1 106 ? 26.104 -0.336 -7.054 1.00 67.62 106 PRO A CA 1
ATOM 875 C C . PRO A 1 106 ? 24.969 0.645 -7.359 1.00 67.62 106 PRO A C 1
ATOM 877 O O . PRO A 1 106 ? 24.137 0.378 -8.223 1.00 67.62 106 PRO A O 1
ATOM 880 N N . GLN A 1 107 ? 24.950 1.788 -6.668 1.00 68.31 107 GLN A N 1
ATOM 881 C CA . GLN A 1 107 ? 23.910 2.820 -6.814 1.00 68.31 107 GLN A CA 1
ATOM 882 C C . GLN A 1 107 ? 23.744 3.287 -8.267 1.00 68.31 107 GLN A C 1
ATOM 884 O O . GLN A 1 107 ? 22.637 3.589 -8.688 1.00 68.31 107 GLN A O 1
ATOM 889 N N . GLN A 1 108 ? 24.821 3.252 -9.059 1.00 69.44 108 GLN A N 1
ATOM 890 C CA . GLN A 1 108 ? 24.811 3.553 -10.498 1.00 69.44 108 GLN A CA 1
ATOM 891 C C . GLN A 1 108 ? 23.860 2.668 -11.319 1.00 69.44 108 GLN A C 1
ATOM 893 O O . GLN A 1 108 ? 23.519 3.020 -12.442 1.00 69.44 108 GLN A O 1
ATOM 898 N N . TYR A 1 109 ? 23.469 1.509 -10.787 1.00 64.88 109 TYR A N 1
ATOM 899 C CA . TYR A 1 109 ? 22.489 0.645 -11.418 1.00 64.88 109 TYR A CA 1
ATOM 900 C C . TYR A 1 109 ? 21.067 0.951 -10.953 1.00 64.88 109 TYR A C 1
ATOM 902 O O . TYR A 1 109 ? 20.149 0.652 -11.684 1.00 64.88 109 TYR A O 1
ATOM 910 N N . LEU A 1 110 ? 20.839 1.600 -9.814 1.00 69.56 110 LEU A N 1
ATOM 911 C CA . LEU A 1 110 ? 19.494 1.932 -9.331 1.00 69.56 110 LEU A CA 1
ATOM 912 C C . LEU A 1 110 ? 18.977 3.235 -9.975 1.00 69.56 110 LEU A C 1
ATOM 914 O O . LEU A 1 110 ? 18.751 4.228 -9.288 1.00 69.56 110 LEU A O 1
ATOM 918 N N . THR A 1 111 ? 18.830 3.250 -11.302 1.00 73.69 111 THR A N 1
ATOM 919 C CA . THR A 1 111 ? 18.302 4.399 -12.064 1.00 73.69 111 THR A CA 1
ATOM 920 C C . THR A 1 111 ? 16.773 4.354 -12.182 1.00 73.69 111 THR A C 1
ATOM 922 O O . THR A 1 111 ? 16.149 3.339 -11.874 1.00 73.69 111 THR A O 1
ATOM 925 N N . GLU A 1 112 ? 16.137 5.441 -12.644 1.00 70.88 112 GLU A N 1
ATOM 926 C CA . GLU A 1 112 ? 14.680 5.450 -12.893 1.00 70.88 112 GLU A CA 1
ATOM 927 C C . GLU A 1 112 ? 14.246 4.367 -13.888 1.00 70.88 112 GLU A C 1
ATOM 929 O O . GLU A 1 112 ? 13.165 3.799 -13.744 1.00 70.88 112 GLU A O 1
ATOM 934 N N . ASP A 1 113 ? 15.124 4.002 -14.824 1.00 76.56 113 ASP A N 1
ATOM 935 C CA . ASP A 1 113 ? 14.875 2.951 -15.813 1.00 76.56 113 ASP A CA 1
ATOM 936 C C . ASP A 1 113 ? 14.608 1.577 -15.179 1.00 76.56 113 ASP A C 1
ATOM 938 O O . ASP A 1 113 ? 14.032 0.709 -15.826 1.00 76.56 113 ASP A O 1
ATOM 942 N N . TRP A 1 114 ? 14.994 1.354 -13.915 1.00 72.62 114 TRP A N 1
ATOM 943 C CA . TRP A 1 114 ? 14.732 0.095 -13.205 1.00 72.62 114 TRP A CA 1
ATOM 944 C C . TRP A 1 114 ? 13.273 -0.096 -12.787 1.00 72.62 114 TRP A C 1
ATOM 946 O O . TRP A 1 114 ? 12.887 -1.208 -12.429 1.00 72.62 114 TRP A O 1
ATOM 956 N N . TYR A 1 115 ? 12.451 0.956 -12.830 1.00 78.88 115 TYR A N 1
ATOM 957 C CA . TYR A 1 115 ? 11.014 0.844 -12.553 1.00 78.88 115 TYR A CA 1
ATOM 958 C C . TYR A 1 115 ? 10.266 0.077 -13.643 1.00 78.88 115 TYR A C 1
ATOM 960 O O . TYR A 1 115 ? 9.175 -0.444 -13.397 1.00 78.88 115 TYR A O 1
ATOM 968 N N . PHE A 1 116 ? 10.852 -0.004 -14.835 1.00 82.50 116 PHE A N 1
ATOM 969 C CA . PHE A 1 116 ? 10.218 -0.571 -16.009 1.00 82.5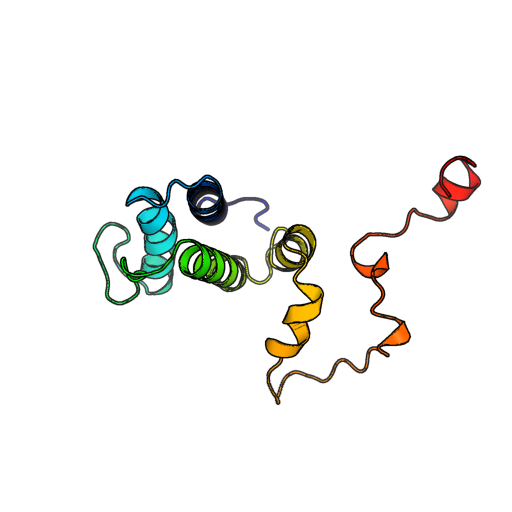0 116 PHE A CA 1
ATOM 970 C C . PHE A 1 116 ? 11.052 -1.717 -16.564 1.00 82.50 116 PHE A C 1
ATOM 972 O O . PHE A 1 116 ? 12.282 -1.715 -16.533 1.00 82.50 116 PHE A O 1
ATOM 979 N N . TYR A 1 117 ? 10.366 -2.714 -17.113 1.00 84.31 117 TYR A N 1
ATOM 980 C CA . TYR A 1 117 ? 11.045 -3.690 -17.947 1.00 84.31 117 TYR A CA 1
ATOM 981 C C . TYR A 1 117 ? 11.527 -2.996 -19.218 1.00 84.31 117 TYR A C 1
ATOM 983 O O . TYR A 1 117 ? 10.775 -2.257 -19.855 1.00 84.31 117 TYR A O 1
ATOM 991 N N . LYS A 1 118 ? 12.785 -3.243 -19.587 1.00 86.31 118 LYS A N 1
ATOM 992 C CA . LYS A 1 118 ? 13.313 -2.793 -20.873 1.00 86.31 118 LYS A CA 1
ATOM 993 C C . LYS A 1 118 ? 12.549 -3.479 -21.998 1.00 86.31 118 LYS A C 1
ATOM 995 O O . LYS A 1 118 ? 12.223 -4.662 -21.890 1.00 86.31 118 LYS A O 1
ATOM 1000 N N . ILE A 1 119 ? 12.314 -2.743 -23.079 1.00 88.94 119 ILE A N 1
ATOM 1001 C CA . ILE A 1 119 ? 11.804 -3.331 -24.316 1.00 88.94 119 ILE A CA 1
ATOM 1002 C C . ILE A 1 119 ? 12.839 -4.368 -24.791 1.00 88.94 119 ILE A C 1
ATOM 1004 O O . ILE A 1 119 ? 14.029 -4.031 -24.839 1.00 88.94 119 ILE A O 1
ATOM 1008 N N . PRO A 1 120 ? 12.434 -5.615 -25.098 1.00 91.50 120 PRO A N 1
ATOM 1009 C CA . PRO A 1 120 ? 13.338 -6.613 -25.652 1.00 91.50 120 PRO A CA 1
ATOM 1010 C C . PRO A 1 120 ? 14.055 -6.089 -26.898 1.00 91.50 120 PRO A C 1
ATOM 1012 O O . PRO A 1 120 ? 13.458 -5.431 -27.746 1.00 91.50 120 PRO A O 1
ATOM 1015 N N . GLU A 1 121 ? 15.346 -6.391 -27.020 1.00 91.88 121 GLU A N 1
ATOM 1016 C CA . GLU A 1 121 ? 16.166 -5.857 -28.114 1.00 91.88 121 GLU A CA 1
ATOM 1017 C C . GLU A 1 121 ? 15.655 -6.307 -29.492 1.00 91.88 121 GLU A C 1
ATOM 1019 O O . GLU A 1 121 ? 15.662 -5.531 -30.442 1.00 91.88 121 GLU A O 1
ATOM 1024 N N . GLU A 1 122 ? 15.135 -7.533 -29.587 1.00 94.75 122 GLU A N 1
ATOM 1025 C CA . GLU A 1 122 ? 14.531 -8.070 -30.811 1.00 94.75 122 GLU A CA 1
ATOM 1026 C C . GLU A 1 122 ? 13.360 -7.203 -31.299 1.00 94.75 122 GLU A C 1
ATOM 1028 O O . GLU A 1 122 ? 13.284 -6.882 -32.487 1.00 94.75 122 GLU A O 1
ATOM 1033 N N . ASP A 1 123 ? 12.503 -6.738 -30.384 1.00 93.81 123 ASP A N 1
ATOM 1034 C CA . ASP A 1 123 ? 11.363 -5.878 -30.718 1.00 93.81 123 ASP A CA 1
ATOM 1035 C C . ASP A 1 123 ? 11.820 -4.497 -31.214 1.00 93.81 123 ASP A C 1
ATOM 1037 O O . ASP A 1 123 ? 11.224 -3.942 -32.142 1.00 93.81 123 ASP A O 1
ATOM 1041 N N . ARG A 1 124 ? 12.907 -3.956 -30.642 1.00 93.06 124 ARG A N 1
ATOM 1042 C CA . ARG A 1 124 ? 13.511 -2.675 -31.063 1.00 93.06 124 ARG A CA 1
ATOM 1043 C C . ARG A 1 124 ? 14.152 -2.767 -32.446 1.00 93.06 124 ARG A C 1
ATOM 1045 O O . ARG A 1 124 ? 14.046 -1.834 -33.237 1.00 93.06 124 ARG A O 1
ATOM 1052 N N . ILE A 1 125 ? 14.782 -3.900 -32.761 1.00 93.44 125 ILE A N 1
ATOM 1053 C CA . ILE A 1 125 ? 15.366 -4.157 -34.085 1.00 93.44 125 ILE A CA 1
ATOM 1054 C C . ILE A 1 125 ? 14.266 -4.268 -35.148 1.00 93.44 125 ILE A C 1
ATOM 1056 O O . ILE A 1 125 ? 14.418 -3.741 -36.251 1.00 93.44 125 ILE A O 1
ATOM 1060 N N . ILE A 1 126 ? 13.162 -4.951 -34.830 1.00 95.88 126 ILE A N 1
ATOM 1061 C CA . ILE A 1 126 ? 12.056 -5.180 -35.772 1.00 95.88 126 ILE A CA 1
ATOM 1062 C C . ILE A 1 126 ? 11.257 -3.895 -36.023 1.00 95.88 126 ILE A C 1
ATOM 1064 O O . ILE A 1 126 ? 10.844 -3.644 -37.157 1.00 95.88 126 ILE A O 1
ATOM 1068 N N . ASN A 1 127 ? 11.033 -3.076 -34.992 1.00 94.12 127 ASN A N 1
ATOM 1069 C CA . ASN A 1 127 ? 10.280 -1.833 -35.112 1.00 94.12 127 ASN A CA 1
ATOM 1070 C C . ASN A 1 127 ? 11.147 -0.613 -34.751 1.00 94.12 127 ASN A C 1
ATOM 1072 O O . ASN A 1 127 ? 11.282 -0.296 -33.568 1.00 94.12 127 ASN A O 1
ATOM 1076 N N . PRO A 1 128 ? 11.628 0.160 -35.746 1.00 87.50 128 PRO A N 1
ATOM 1077 C CA . PRO A 1 128 ? 12.489 1.321 -35.506 1.00 87.50 128 PRO A CA 1
ATOM 1078 C C . PRO A 1 128 ? 11.797 2.475 -34.756 1.00 87.50 128 PRO A C 1
ATOM 1080 O O . PRO A 1 128 ? 12.455 3.453 -34.407 1.00 87.50 128 PRO A O 1
ATOM 1083 N N . ASN A 1 129 ? 10.484 2.389 -34.502 1.00 92.50 129 ASN A N 1
ATOM 1084 C CA . ASN A 1 129 ? 9.759 3.352 -33.668 1.00 92.50 129 ASN A CA 1
ATOM 1085 C C . ASN A 1 129 ? 9.862 3.052 -32.161 1.00 92.50 129 ASN A C 1
ATOM 1087 O O . ASN A 1 129 ? 9.466 3.893 -31.357 1.00 92.50 129 ASN A O 1
ATOM 1091 N N . PHE A 1 130 ? 10.359 1.876 -31.764 1.00 84.06 130 PHE A N 1
ATOM 1092 C CA . PHE A 1 130 ? 10.656 1.558 -30.368 1.00 84.06 130 PHE A CA 1
ATOM 1093 C C . PHE A 1 130 ? 12.087 2.001 -30.046 1.00 84.06 130 PHE A C 1
ATOM 1095 O O . PHE A 1 130 ? 13.033 1.218 -30.140 1.00 84.06 130 PHE A O 1
ATOM 1102 N N . GLN A 1 131 ? 12.239 3.288 -29.719 1.00 71.12 131 GLN A N 1
ATOM 1103 C CA . GLN A 1 131 ? 13.499 3.834 -29.206 1.00 71.12 131 GLN A CA 1
ATOM 1104 C C . GLN A 1 131 ? 13.744 3.393 -27.767 1.00 71.12 131 GLN A C 1
ATOM 1106 O O . GLN A 1 131 ? 12.802 3.485 -26.951 1.00 71.12 131 GLN A O 1
#

pLDDT: mean 90.12, std 10.12, range [60.19, 98.75]

Foldseek 3Di:
DDPDDQLVVLLVCLLVCLVVVNNDPSSQLSLQLLQCVVVVHDSPDDDPSGDDPPDDSVRSNVVSLVSQQVSCPPHPCGDLVSCLVVVCVVVVVVVDDPPPDPPPPPVVPVDPPVNDDDDPVVVCVVDVVRD